Protein AF-A0A950MIW8-F1 (afdb_monomer_lite)

Radius of gyration: 15.15 Å; chains: 1; bounding box: 34×32×38 Å

Structure (mmCIF, N/CA/C/O backbone):
data_AF-A0A950MIW8-F1
#
_entry.id   AF-A0A950MIW8-F1
#
loop_
_atom_site.group_PDB
_atom_site.id
_atom_site.type_symbol
_atom_site.label_atom_id
_atom_site.label_alt_id
_atom_site.label_comp_id
_atom_site.label_asym_id
_atom_site.label_entity_id
_atom_site.label_seq_id
_atom_site.pdbx_PDB_ins_code
_atom_site.Cartn_x
_atom_site.Cartn_y
_atom_site.Cartn_z
_atom_site.occupancy
_atom_site.B_iso_or_equiv
_atom_site.auth_seq_id
_atom_site.auth_comp_id
_atom_site.auth_asym_id
_atom_site.auth_atom_id
_atom_site.pdbx_PDB_model_num
ATOM 1 N N . THR A 1 1 ? 3.372 21.396 6.257 1.00 42.59 1 THR A N 1
ATOM 2 C CA . THR A 1 1 ? 4.643 20.823 5.762 1.00 42.59 1 THR A CA 1
ATOM 3 C C . THR A 1 1 ? 4.367 19.467 5.126 1.00 42.59 1 THR A C 1
ATOM 5 O O . THR A 1 1 ? 4.378 18.467 5.816 1.00 42.59 1 THR A O 1
ATOM 8 N N . MET A 1 2 ? 4.039 19.420 3.826 1.00 49.50 2 MET A N 1
ATOM 9 C CA . MET A 1 2 ? 3.682 18.166 3.118 1.00 49.50 2 MET A CA 1
ATOM 10 C C . MET A 1 2 ? 4.708 17.732 2.054 1.00 49.50 2 MET A C 1
ATOM 12 O O . MET A 1 2 ? 4.543 16.683 1.436 1.00 49.50 2 MET A O 1
ATOM 16 N N . SER A 1 3 ? 5.762 18.521 1.825 1.00 55.62 3 SER A N 1
ATOM 17 C CA . SER A 1 3 ? 6.737 18.254 0.756 1.00 55.62 3 SER A CA 1
ATOM 18 C C . SER A 1 3 ? 7.858 17.297 1.188 1.00 55.62 3 SER A C 1
ATOM 20 O O . SER A 1 3 ? 8.275 16.464 0.394 1.00 55.62 3 SER A O 1
ATOM 22 N N . GLY A 1 4 ? 8.308 17.364 2.448 1.00 52.12 4 GLY A N 1
ATOM 23 C CA . GLY A 1 4 ? 9.402 16.521 2.959 1.00 52.12 4 GLY A CA 1
ATOM 24 C C . GLY A 1 4 ? 9.003 15.066 3.243 1.00 52.12 4 GLY A C 1
ATOM 25 O O . GLY A 1 4 ? 9.735 14.149 2.889 1.00 52.12 4 GLY A O 1
ATOM 26 N N . GLU A 1 5 ? 7.816 14.831 3.815 1.00 56.12 5 GLU A N 1
ATOM 27 C CA . GLU A 1 5 ? 7.322 13.468 4.093 1.00 56.12 5 GLU A CA 1
ATOM 28 C C . GLU A 1 5 ? 7.014 12.677 2.817 1.00 56.12 5 GLU A C 1
ATOM 30 O O . GLU A 1 5 ? 7.308 11.485 2.747 1.00 56.12 5 GLU A O 1
ATOM 35 N N . ARG A 1 6 ? 6.479 13.338 1.778 1.00 57.94 6 ARG A N 1
ATOM 36 C CA . ARG A 1 6 ? 6.239 12.703 0.472 1.00 57.94 6 ARG A CA 1
ATOM 37 C C . ARG A 1 6 ? 7.533 12.233 -0.189 1.00 57.94 6 ARG A C 1
ATOM 39 O O . ARG A 1 6 ? 7.533 11.163 -0.784 1.00 57.94 6 ARG A O 1
ATOM 46 N N . ALA A 1 7 ? 8.619 12.996 -0.061 1.00 58.25 7 ALA A N 1
ATOM 47 C CA . ALA A 1 7 ? 9.913 12.621 -0.625 1.00 58.25 7 ALA A CA 1
ATOM 48 C C . ALA A 1 7 ? 10.476 11.346 0.034 1.00 58.25 7 ALA A C 1
ATOM 50 O O . ALA A 1 7 ? 10.856 10.413 -0.668 1.00 58.25 7 ALA A O 1
ATOM 51 N N . LEU A 1 8 ? 10.430 11.254 1.370 1.00 62.06 8 LEU A N 1
ATOM 52 C CA . LEU A 1 8 ? 10.893 10.070 2.112 1.00 62.06 8 LEU A CA 1
ATOM 53 C C . LEU A 1 8 ? 10.014 8.832 1.876 1.00 62.06 8 LEU A C 1
ATOM 55 O O . LEU A 1 8 ? 10.515 7.709 1.813 1.00 62.06 8 LEU A O 1
ATOM 59 N N . ALA A 1 9 ? 8.697 9.016 1.751 1.00 69.38 9 ALA A N 1
ATOM 60 C CA . ALA A 1 9 ? 7.787 7.931 1.394 1.00 69.38 9 ALA A CA 1
ATOM 61 C C . ALA A 1 9 ? 8.027 7.445 -0.046 1.00 69.38 9 ALA A C 1
ATOM 63 O O . ALA A 1 9 ? 7.995 6.240 -0.293 1.00 69.38 9 ALA A O 1
ATOM 64 N N . SER A 1 10 ? 8.327 8.362 -0.973 1.00 72.38 10 SER A N 1
ATOM 65 C CA . SER A 1 10 ? 8.651 8.030 -2.365 1.00 72.38 10 SER A CA 1
ATOM 66 C C . SER A 1 10 ? 9.895 7.153 -2.460 1.00 72.38 10 SER A C 1
ATOM 68 O O . SER A 1 10 ? 9.852 6.119 -3.118 1.00 72.38 10 SER A O 1
ATOM 70 N N . GLU A 1 11 ? 10.964 7.502 -1.740 1.00 81.44 11 GLU A N 1
ATOM 71 C CA . GLU A 1 11 ? 12.222 6.748 -1.774 1.00 81.44 11 GLU A CA 1
ATOM 72 C C . GLU A 1 11 ? 12.051 5.304 -1.275 1.00 81.44 11 GLU A C 1
ATOM 74 O O . GLU A 1 11 ? 12.553 4.358 -1.884 1.00 81.44 11 GLU A O 1
ATOM 79 N N . LYS A 1 12 ? 11.270 5.103 -0.206 1.00 84.38 12 LYS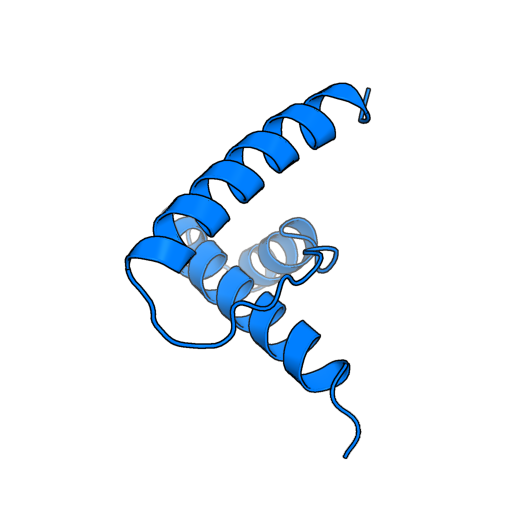 A N 1
ATOM 80 C CA . LYS A 1 12 ? 10.940 3.757 0.291 1.00 84.38 12 LYS A CA 1
ATOM 81 C C . LYS A 1 12 ? 10.149 2.940 -0.728 1.00 84.38 12 LYS A C 1
ATOM 83 O O . LYS A 1 12 ? 10.397 1.744 -0.872 1.00 84.38 12 LYS A O 1
ATOM 88 N N . ILE A 1 13 ? 9.206 3.570 -1.432 1.00 84.12 13 ILE A N 1
ATOM 89 C CA . ILE A 1 13 ? 8.443 2.902 -2.492 1.00 84.12 13 ILE A CA 1
ATOM 90 C C . ILE A 1 13 ? 9.368 2.535 -3.655 1.00 84.12 13 ILE A C 1
ATOM 92 O O . ILE A 1 13 ? 9.267 1.425 -4.169 1.00 84.12 13 ILE A O 1
ATOM 96 N N . ASP A 1 14 ? 10.288 3.416 -4.048 1.00 87.12 14 ASP A N 1
ATOM 97 C CA . ASP A 1 14 ? 11.235 3.142 -5.132 1.00 87.12 14 ASP A CA 1
ATOM 98 C C . ASP A 1 14 ? 12.144 1.947 -4.798 1.00 87.12 14 ASP A C 1
ATOM 100 O O . ASP A 1 14 ? 12.317 1.047 -5.622 1.00 87.12 14 ASP A O 1
ATOM 104 N N . GLN A 1 15 ? 12.651 1.873 -3.563 1.00 90.62 15 GLN A N 1
ATOM 105 C CA . GLN A 1 15 ? 13.423 0.722 -3.080 1.00 90.62 15 GLN A CA 1
ATOM 106 C C . GLN A 1 15 ? 12.594 -0.570 -3.075 1.00 90.62 15 GLN A C 1
ATOM 108 O O . GLN A 1 15 ? 13.087 -1.624 -3.482 1.00 90.62 15 GLN A O 1
ATOM 113 N N . PHE A 1 16 ? 11.330 -0.496 -2.652 1.00 89.56 16 PHE A N 1
ATOM 114 C CA . PHE A 1 16 ? 10.430 -1.647 -2.658 1.00 89.56 16 PHE A CA 1
ATOM 115 C C . PHE A 1 16 ? 10.143 -2.144 -4.079 1.00 89.56 16 PHE A C 1
ATOM 117 O O . PHE A 1 16 ? 10.236 -3.342 -4.335 1.00 89.56 16 PHE A O 1
ATOM 124 N N . VAL A 1 17 ? 9.875 -1.237 -5.023 1.00 90.00 17 VAL A N 1
ATOM 125 C CA . VAL A 1 17 ? 9.684 -1.572 -6.442 1.00 90.00 17 VAL A CA 1
ATOM 126 C C . VAL A 1 17 ? 10.945 -2.211 -7.020 1.00 90.00 17 VAL A C 1
ATOM 128 O O . VAL A 1 17 ? 10.848 -3.223 -7.708 1.00 90.00 17 VAL A O 1
ATOM 1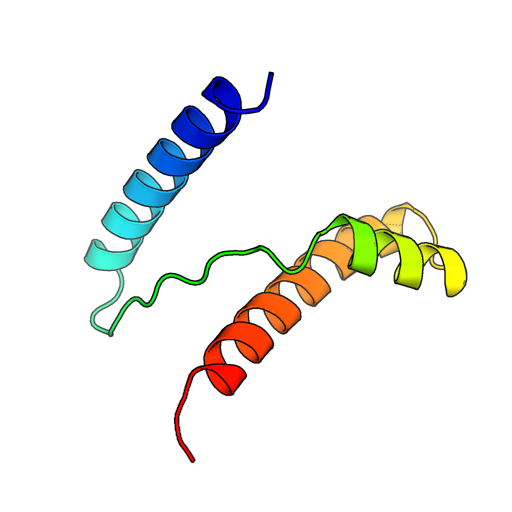31 N N . ALA A 1 18 ? 12.130 -1.679 -6.704 1.00 91.00 18 ALA A N 1
ATOM 132 C CA . ALA A 1 18 ? 13.396 -2.253 -7.155 1.00 91.00 18 ALA A CA 1
ATOM 133 C C . ALA A 1 18 ? 13.639 -3.662 -6.593 1.00 91.00 18 ALA A C 1
ATOM 135 O O . ALA A 1 18 ? 14.198 -4.511 -7.286 1.00 91.00 18 ALA A O 1
ATOM 136 N N . HIS A 1 19 ? 13.228 -3.925 -5.351 1.00 93.50 19 HIS A N 1
ATOM 137 C CA . HIS A 1 19 ? 13.288 -5.263 -4.768 1.00 93.50 19 HIS A CA 1
ATOM 138 C C . HIS A 1 19 ? 12.282 -6.212 -5.434 1.00 93.50 19 HIS A C 1
ATOM 140 O O . HIS A 1 19 ? 12.654 -7.314 -5.831 1.00 93.50 19 HIS A O 1
ATOM 146 N N . LEU A 1 20 ? 11.038 -5.762 -5.620 1.00 91.81 20 LEU A N 1
ATOM 147 C CA . LEU A 1 20 ? 9.974 -6.536 -6.257 1.00 91.81 20 LEU A CA 1
ATOM 148 C C . LEU A 1 20 ? 10.339 -6.915 -7.697 1.00 91.81 20 LEU A C 1
ATOM 150 O O . LEU A 1 20 ? 10.179 -8.067 -8.076 1.00 91.81 20 LEU A O 1
ATOM 154 N N . ALA A 1 21 ? 10.918 -5.986 -8.460 1.00 90.31 21 ALA A N 1
ATOM 155 C CA . ALA A 1 21 ? 11.359 -6.210 -9.838 1.00 90.31 21 ALA A CA 1
ATOM 156 C C . ALA A 1 21 ? 12.451 -7.282 -9.973 1.00 90.31 21 ALA A C 1
ATOM 158 O O . ALA A 1 21 ? 12.609 -7.860 -11.040 1.00 90.31 21 ALA A O 1
ATOM 159 N N . ARG A 1 22 ? 13.218 -7.557 -8.909 1.00 93.44 22 ARG A N 1
ATOM 160 C CA . ARG A 1 22 ? 14.211 -8.647 -8.904 1.00 93.44 22 ARG A CA 1
ATOM 161 C C . ARG A 1 22 ? 13.595 -10.012 -8.607 1.00 93.44 22 ARG A C 1
ATOM 163 O O . ARG A 1 22 ? 14.234 -11.021 -8.875 1.00 93.44 22 ARG A O 1
ATOM 170 N N . ALA A 1 23 ? 12.416 -10.037 -7.992 1.00 93.38 23 ALA A N 1
ATOM 171 C CA . ALA A 1 23 ? 11.750 -11.248 -7.520 1.00 93.38 23 ALA A CA 1
ATOM 172 C C . ALA A 1 23 ? 10.498 -11.609 -8.337 1.00 93.38 23 ALA A C 1
ATOM 174 O O . ALA A 1 23 ? 9.891 -12.651 -8.093 1.00 93.38 23 ALA A O 1
ATOM 175 N N . PHE A 1 24 ? 10.084 -10.747 -9.267 1.00 92.75 24 PHE A N 1
ATOM 176 C CA . PHE A 1 24 ? 8.859 -10.885 -10.039 1.00 92.75 24 PHE A CA 1
ATOM 177 C C . PHE A 1 24 ? 9.115 -10.560 -11.511 1.00 92.75 24 PHE A C 1
ATOM 179 O O . PHE A 1 24 ? 9.487 -9.438 -11.841 1.00 92.75 24 PHE A O 1
ATOM 186 N N . ASP A 1 25 ? 8.850 -11.526 -12.390 1.00 91.31 25 ASP A N 1
ATOM 187 C CA . ASP A 1 25 ? 9.101 -11.418 -13.836 1.00 91.31 25 ASP A CA 1
ATOM 188 C C . ASP A 1 25 ? 7.962 -10.731 -14.620 1.00 91.31 25 ASP A C 1
ATOM 190 O O . ASP A 1 25 ? 7.983 -10.675 -15.850 1.00 91.31 25 ASP A O 1
ATOM 194 N N . GLY A 1 26 ? 6.929 -10.235 -13.934 1.00 89.81 26 GLY A N 1
ATOM 195 C CA . GLY A 1 26 ? 5.779 -9.579 -14.557 1.00 89.81 26 GLY A CA 1
ATOM 196 C C . GLY A 1 26 ? 5.863 -8.052 -14.572 1.00 89.81 26 GLY A C 1
ATOM 197 O O . GLY A 1 26 ? 6.775 -7.427 -14.031 1.00 89.81 26 GLY A O 1
ATOM 198 N N . THR A 1 27 ? 4.857 -7.420 -15.176 1.00 89.25 27 THR A N 1
ATOM 199 C CA . THR A 1 27 ? 4.746 -5.957 -15.202 1.00 89.25 27 THR A CA 1
ATOM 200 C C . THR A 1 27 ? 4.408 -5.414 -13.816 1.00 89.25 27 THR A C 1
ATOM 202 O O . THR A 1 27 ? 3.428 -5.825 -13.198 1.00 89.25 27 THR A O 1
ATOM 205 N N . ILE A 1 28 ? 5.201 -4.451 -13.345 1.00 89.81 28 ILE A N 1
ATOM 206 C CA . ILE A 1 28 ? 4.933 -3.712 -12.110 1.00 89.81 28 ILE A CA 1
ATOM 207 C C . ILE A 1 28 ? 4.326 -2.361 -12.481 1.00 89.81 28 ILE A C 1
ATOM 209 O O . ILE A 1 28 ? 4.993 -1.514 -13.074 1.00 89.81 28 ILE A O 1
ATOM 213 N N . GLU A 1 29 ? 3.067 -2.147 -12.107 1.00 87.25 29 GLU A N 1
ATOM 214 C CA . GLU A 1 29 ? 2.371 -0.877 -12.310 1.00 87.25 29 GLU A CA 1
ATOM 215 C C . GLU A 1 29 ? 2.258 -0.091 -11.002 1.00 87.25 29 GLU A C 1
ATOM 217 O O . GLU A 1 29 ? 1.910 -0.631 -9.951 1.00 87.25 29 GLU A O 1
ATOM 222 N N . ARG A 1 30 ? 2.549 1.214 -11.061 1.00 84.25 30 ARG A N 1
ATOM 223 C CA . ARG A 1 30 ? 2.455 2.114 -9.906 1.00 84.25 30 ARG A CA 1
ATOM 224 C C . ARG A 1 30 ? 1.126 2.858 -9.934 1.00 84.25 30 ARG A C 1
ATOM 226 O O . ARG A 1 30 ? 0.776 3.501 -10.924 1.00 84.25 30 ARG A O 1
ATOM 233 N N . VAL A 1 31 ? 0.415 2.819 -8.815 1.00 77.19 31 VAL A N 1
ATOM 234 C CA . VAL A 1 31 ? -0.863 3.508 -8.630 1.00 77.19 31 VAL A CA 1
ATOM 235 C C . VAL A 1 31 ? -0.684 4.594 -7.574 1.00 77.19 31 VAL A C 1
ATOM 237 O O . VAL A 1 31 ? -0.124 4.353 -6.512 1.00 77.19 31 VAL A O 1
ATOM 240 N N . ASP A 1 32 ? -1.137 5.808 -7.883 1.00 72.44 32 ASP A N 1
ATOM 241 C CA . ASP A 1 32 ? -1.127 6.927 -6.934 1.00 72.44 32 ASP A CA 1
ATOM 242 C C . ASP A 1 32 ? -2.290 6.747 -5.942 1.00 72.44 32 ASP A C 1
ATOM 244 O O . ASP A 1 32 ? -3.456 6.846 -6.339 1.00 72.44 32 ASP A O 1
ATOM 248 N N . GLU A 1 33 ? -1.976 6.457 -4.674 1.00 61.69 33 GLU A N 1
ATOM 249 C CA . GLU A 1 33 ? -2.924 6.315 -3.558 1.00 61.69 33 GLU A CA 1
ATOM 250 C C . GLU A 1 33 ? -3.531 7.674 -3.156 1.00 61.69 33 GLU A C 1
ATOM 252 O O . GLU A 1 33 ? -3.348 8.189 -2.053 1.00 61.69 33 GLU A O 1
ATOM 257 N N . ARG A 1 34 ? -4.292 8.302 -4.055 1.00 59.75 34 ARG A N 1
ATOM 258 C CA . ARG A 1 34 ? -5.110 9.481 -3.702 1.00 59.75 34 ARG A CA 1
ATOM 259 C C . ARG A 1 34 ? -6.456 9.105 -3.095 1.00 59.75 34 ARG A C 1
ATOM 261 O O . ARG A 1 34 ? -7.148 9.970 -2.561 1.00 59.75 34 ARG A O 1
ATOM 268 N N . LEU A 1 35 ? -6.826 7.827 -3.145 1.00 55.28 35 LEU A N 1
ATOM 269 C CA . LEU A 1 35 ? -8.012 7.294 -2.483 1.00 55.28 35 LEU A CA 1
ATOM 270 C C . LEU A 1 35 ? -7.698 7.088 -1.002 1.00 55.28 35 LEU A C 1
ATOM 272 O O . LEU A 1 35 ? -7.241 6.055 -0.536 1.00 55.28 35 LEU A O 1
ATOM 276 N N . THR A 1 36 ? -7.871 8.198 -0.294 1.00 61.66 36 THR A N 1
ATOM 277 C CA . THR A 1 36 ? -7.396 8.464 1.057 1.00 61.66 36 THR A CA 1
ATOM 278 C C . THR A 1 36 ? -7.732 7.359 2.063 1.00 61.66 36 THR A C 1
ATOM 280 O O . THR A 1 36 ? -8.900 7.031 2.282 1.00 61.66 36 THR A O 1
ATOM 283 N N . THR A 1 37 ? -6.717 6.900 2.798 1.00 63.06 37 THR A N 1
ATOM 284 C CA . THR A 1 37 ? -6.853 6.140 4.055 1.00 63.06 37 THR A CA 1
ATOM 285 C C . THR A 1 37 ? -7.903 6.765 4.985 1.00 63.06 37 THR A C 1
ATOM 287 O O . THR A 1 37 ? -8.620 6.061 5.691 1.00 63.06 37 THR A O 1
ATOM 290 N N . ALA A 1 38 ? -8.055 8.094 4.932 1.00 68.38 38 ALA A N 1
ATOM 291 C CA . ALA A 1 38 ? -9.062 8.855 5.664 1.00 68.38 38 ALA A CA 1
ATOM 292 C C . ALA A 1 38 ? -10.516 8.478 5.309 1.00 68.38 38 ALA A C 1
ATOM 294 O O . ALA A 1 38 ? -11.343 8.345 6.214 1.00 68.38 38 ALA A O 1
ATOM 295 N N . ALA A 1 39 ? -10.842 8.270 4.028 1.00 68.69 39 ALA A N 1
ATOM 296 C CA . ALA A 1 39 ? -12.180 7.852 3.600 1.00 68.69 39 ALA A CA 1
ATOM 297 C C . ALA A 1 39 ? -12.505 6.427 4.080 1.00 68.69 39 ALA A C 1
ATOM 299 O O . ALA A 1 39 ? -13.579 6.196 4.640 1.00 68.69 39 ALA A O 1
ATOM 300 N N . ALA A 1 40 ? -11.545 5.503 3.963 1.00 67.06 40 ALA A N 1
ATOM 301 C CA . ALA A 1 40 ? -11.676 4.136 4.471 1.00 67.06 40 ALA A CA 1
ATOM 302 C C . ALA A 1 40 ? -11.843 4.107 6.003 1.00 67.06 40 ALA A C 1
ATOM 304 O O . ALA A 1 40 ? -12.712 3.411 6.530 1.00 67.06 40 ALA A O 1
ATOM 305 N N . GLN A 1 41 ? -11.076 4.924 6.735 1.00 67.88 41 GLN A N 1
ATOM 306 C CA . GLN A 1 41 ? -11.226 5.062 8.187 1.00 67.88 41 GLN A CA 1
ATOM 307 C C . GLN A 1 41 ? -12.608 5.590 8.579 1.00 67.88 41 GLN A C 1
ATOM 309 O O . GLN A 1 41 ? -13.201 5.082 9.531 1.00 67.88 41 GLN A O 1
ATOM 314 N N . LYS A 1 42 ? -13.130 6.588 7.856 1.00 73.56 42 LYS A N 1
ATOM 315 C CA . LYS A 1 42 ? -14.449 7.176 8.125 1.00 73.56 42 LYS A CA 1
ATOM 316 C C . LYS A 1 42 ? -15.578 6.164 7.900 1.00 73.56 42 LYS A C 1
ATOM 318 O O . LYS A 1 42 ? -16.464 6.066 8.747 1.00 73.56 42 LYS A O 1
ATOM 323 N N . ALA A 1 43 ? -15.510 5.372 6.829 1.00 71.69 43 ALA A N 1
ATOM 324 C CA . ALA A 1 43 ? -16.474 4.302 6.558 1.00 71.69 43 ALA A CA 1
ATOM 325 C C . ALA A 1 43 ? -16.458 3.216 7.651 1.00 71.69 43 ALA A C 1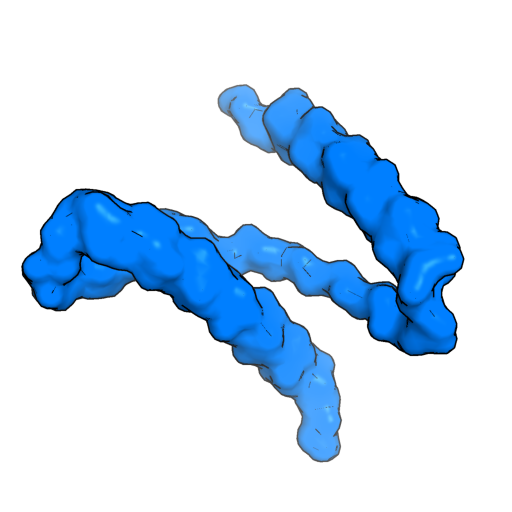
ATOM 327 O O . ALA A 1 43 ? -17.507 2.804 8.141 1.00 71.69 43 ALA A O 1
ATOM 328 N N . LEU A 1 44 ? -15.268 2.808 8.104 1.00 69.38 44 LEU A N 1
ATOM 329 C CA . LEU A 1 44 ? -15.118 1.790 9.147 1.00 69.38 44 LEU A CA 1
ATOM 330 C C . LEU A 1 44 ? -15.555 2.249 10.542 1.00 69.38 44 LEU A C 1
ATOM 332 O O . LEU A 1 44 ? -15.998 1.427 11.342 1.00 69.38 44 LEU A O 1
ATOM 336 N N . ILE A 1 45 ? -15.410 3.540 10.852 1.00 74.12 45 ILE A N 1
ATOM 337 C CA . ILE A 1 45 ? -15.949 4.127 12.087 1.00 74.12 45 ILE A CA 1
ATOM 338 C C . ILE A 1 45 ? -17.481 4.137 12.034 1.00 74.12 45 ILE A C 1
ATOM 340 O O . ILE A 1 45 ? -18.112 3.766 13.017 1.00 74.12 45 ILE A O 1
ATOM 344 N N . GLY A 1 46 ? -18.073 4.498 10.889 1.00 75.00 46 GLY A N 1
ATOM 345 C CA . GLY A 1 46 ? -19.529 4.485 10.700 1.00 75.00 46 GLY A CA 1
ATOM 346 C C . GLY A 1 46 ? -20.161 3.089 10.770 1.00 75.00 46 GLY A C 1
ATOM 347 O O . GLY A 1 46 ? -21.329 2.972 11.116 1.00 75.00 46 GLY A O 1
ATOM 348 N N . ALA A 1 47 ? -19.388 2.036 10.491 1.00 77.81 47 ALA A N 1
ATOM 349 C CA . ALA A 1 47 ? -19.818 0.638 10.569 1.00 77.81 47 ALA A CA 1
ATOM 350 C C . ALA A 1 47 ? -19.584 -0.026 11.950 1.00 77.81 47 ALA A C 1
ATOM 352 O O . ALA A 1 47 ? -19.628 -1.251 12.047 1.00 77.81 47 ALA A O 1
ATOM 353 N N . ASP A 1 48 ? -19.272 0.757 12.993 1.00 75.12 48 ASP A N 1
ATOM 354 C CA . ASP A 1 48 ? -19.008 0.321 14.381 1.00 75.12 48 ASP A CA 1
ATOM 355 C C . ASP A 1 48 ? -17.991 -0.834 14.519 1.00 75.12 48 ASP A C 1
ATOM 357 O O . ASP A 1 48 ? -18.043 -1.705 15.391 1.00 75.12 48 ASP A O 1
ATOM 361 N N . VAL A 1 49 ? -17.005 -0.863 13.619 1.00 75.88 49 VAL A N 1
ATOM 362 C CA . VAL A 1 49 ? -15.946 -1.873 13.647 1.00 75.88 49 VAL A CA 1
ATOM 363 C C . VAL A 1 49 ? -14.979 -1.526 14.774 1.00 75.88 49 VAL A C 1
ATOM 365 O O . VAL A 1 49 ? -14.451 -0.417 14.812 1.00 75.88 49 VAL A O 1
ATOM 368 N N . SER A 1 50 ? -14.677 -2.465 15.675 1.00 79.62 50 SER A N 1
ATOM 369 C CA . SER A 1 50 ? -13.733 -2.231 16.780 1.00 79.62 50 SER A CA 1
ATOM 370 C C . SER A 1 50 ? -12.350 -1.785 16.284 1.00 79.62 50 SER A C 1
ATOM 372 O O . SER A 1 50 ? -11.891 -2.208 15.225 1.00 79.62 50 SER A O 1
ATOM 374 N N . ARG A 1 51 ? -11.627 -0.956 17.050 1.00 74.62 51 ARG A N 1
ATOM 375 C CA . ARG A 1 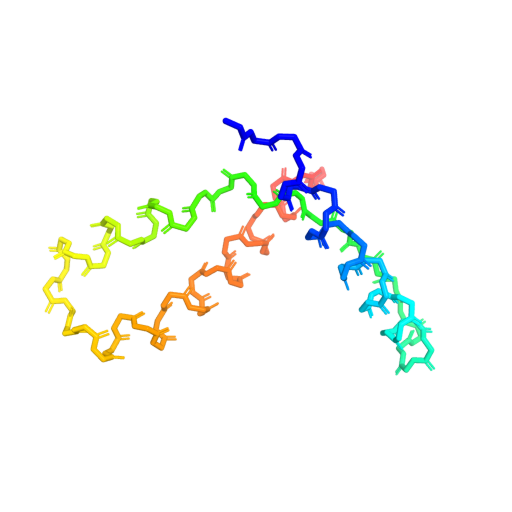51 ? -10.319 -0.392 16.638 1.00 74.62 51 ARG A CA 1
ATOM 376 C C . ARG A 1 51 ? -9.305 -1.453 16.191 1.00 74.62 51 ARG A C 1
ATOM 378 O O . ARG A 1 51 ? -8.593 -1.235 15.214 1.00 74.62 51 ARG A O 1
ATOM 385 N N . ALA A 1 52 ? -9.273 -2.595 16.878 1.00 76.88 52 ALA A N 1
ATOM 386 C CA . ALA A 1 52 ? -8.413 -3.724 16.529 1.00 76.88 52 ALA A CA 1
ATOM 387 C C . ALA A 1 52 ? -8.784 -4.323 15.161 1.00 76.88 52 ALA A C 1
ATOM 389 O O . ALA A 1 52 ? -7.914 -4.566 14.327 1.00 76.88 52 ALA A O 1
ATOM 390 N N . LYS A 1 53 ? -10.085 -4.488 14.898 1.00 73.75 53 LYS A N 1
ATOM 391 C CA . LYS A 1 53 ? -10.598 -4.999 13.625 1.00 73.75 53 LYS A CA 1
ATOM 392 C C . LYS A 1 53 ? -10.460 -3.963 12.504 1.00 73.75 53 LYS A C 1
ATOM 394 O O . LYS A 1 53 ? -10.131 -4.341 11.387 1.00 73.75 53 LYS A O 1
ATOM 399 N N . ARG A 1 54 ? -10.567 -2.661 12.805 1.00 73.19 54 ARG A N 1
ATOM 400 C CA . ARG A 1 54 ? -10.294 -1.575 11.847 1.00 73.19 54 ARG A CA 1
ATOM 401 C C . ARG A 1 54 ? -8.869 -1.632 11.328 1.00 73.19 54 ARG A C 1
ATOM 403 O O . ARG A 1 54 ? -8.701 -1.560 10.125 1.00 73.19 54 ARG A O 1
ATOM 410 N N . LYS A 1 55 ? -7.859 -1.826 12.186 1.00 71.81 55 LYS A N 1
ATOM 411 C CA . LYS A 1 55 ? -6.461 -1.916 11.725 1.00 71.81 55 LYS A CA 1
ATOM 412 C C . LYS A 1 55 ? -6.274 -3.036 10.692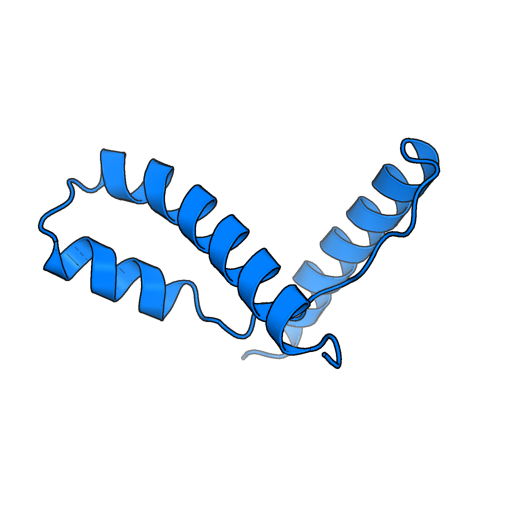 1.00 71.81 55 LYS A C 1
ATOM 414 O O . LYS A 1 55 ? -5.647 -2.810 9.673 1.00 71.81 55 LYS A O 1
ATOM 419 N N . LYS A 1 56 ? -6.887 -4.202 10.922 1.00 73.94 56 LYS A N 1
ATOM 420 C CA . LYS A 1 56 ? -6.831 -5.337 9.986 1.00 73.94 56 LYS A CA 1
ATOM 421 C C . LYS A 1 56 ? -7.589 -5.076 8.678 1.00 73.94 56 LYS A C 1
ATOM 423 O O . LYS A 1 56 ? -7.139 -5.491 7.619 1.00 73.94 56 LYS A O 1
ATOM 428 N N . VAL A 1 57 ? -8.749 -4.426 8.758 1.00 77.06 57 VAL A N 1
ATOM 429 C CA . VAL A 1 57 ? -9.611 -4.182 7.592 1.00 77.06 57 VAL A CA 1
ATOM 430 C C . VAL A 1 57 ? -9.125 -2.987 6.764 1.00 77.06 57 VAL A C 1
ATOM 432 O O . VAL A 1 57 ? -9.293 -2.997 5.553 1.00 77.06 57 VAL A O 1
ATOM 435 N N . VAL A 1 58 ? -8.478 -1.988 7.374 1.00 74.31 58 VAL A N 1
ATOM 436 C CA . VAL A 1 58 ? -7.911 -0.823 6.668 1.00 74.31 58 VAL A CA 1
ATOM 437 C C . VAL A 1 58 ? -6.897 -1.257 5.613 1.00 74.31 58 VAL A C 1
ATOM 439 O O . VAL A 1 58 ? -7.001 -0.793 4.484 1.00 74.31 58 VAL A O 1
ATOM 442 N N . ASP A 1 59 ? -5.983 -2.173 5.942 1.00 74.38 59 ASP A N 1
ATOM 443 C CA . ASP A 1 59 ? -4.964 -2.640 4.989 1.00 74.38 59 ASP A CA 1
ATOM 444 C C . ASP A 1 59 ? -5.603 -3.363 3.790 1.00 74.38 59 ASP A C 1
ATOM 446 O O . ASP A 1 59 ? -5.206 -3.174 2.642 1.00 74.38 59 ASP A O 1
ATOM 450 N N . GLN A 1 60 ? -6.655 -4.148 4.042 1.00 78.00 60 GLN A N 1
ATOM 451 C CA . GLN A 1 60 ? -7.411 -4.825 2.985 1.00 78.00 60 GLN A CA 1
ATOM 452 C C . GLN A 1 60 ? -8.192 -3.833 2.116 1.00 78.00 60 GLN A C 1
ATOM 454 O O . GLN A 1 60 ? -8.192 -3.959 0.895 1.00 78.00 60 GLN A O 1
ATOM 459 N N . LEU A 1 61 ? -8.832 -2.832 2.725 1.00 77.81 61 LEU A N 1
ATOM 460 C CA . LEU A 1 61 ? -9.546 -1.785 1.993 1.00 77.81 61 LEU A CA 1
ATOM 461 C C . LEU A 1 61 ? -8.597 -0.924 1.159 1.00 77.81 61 LEU A C 1
ATOM 463 O O . LEU A 1 61 ? -8.958 -0.541 0.051 1.00 77.81 61 LEU A O 1
ATOM 467 N N . ALA A 1 62 ? -7.392 -0.646 1.662 1.00 76.06 62 ALA A N 1
ATOM 468 C CA . ALA A 1 62 ? -6.362 0.045 0.897 1.00 76.06 62 ALA A CA 1
ATOM 469 C C . ALA A 1 62 ? -5.988 -0.766 -0.352 1.00 76.06 62 ALA A C 1
ATOM 471 O O . ALA A 1 62 ? -6.038 -0.233 -1.456 1.00 76.06 62 ALA A O 1
ATOM 472 N N . ALA A 1 63 ? -5.736 -2.073 -0.208 1.00 80.75 63 ALA A N 1
ATOM 473 C CA . ALA A 1 63 ? -5.441 -2.948 -1.344 1.00 80.75 63 ALA A CA 1
ATOM 474 C C . ALA A 1 63 ? -6.579 -2.988 -2.383 1.00 80.75 63 ALA A C 1
ATOM 476 O O . ALA A 1 63 ? -6.320 -2.912 -3.585 1.00 80.75 63 ALA A O 1
ATOM 477 N N . VAL A 1 64 ? -7.839 -3.054 -1.935 1.00 83.38 64 VAL A N 1
ATOM 478 C CA . VAL A 1 64 ? -9.010 -2.977 -2.827 1.00 83.38 64 VAL A CA 1
ATOM 479 C C . VAL A 1 64 ? -9.058 -1.628 -3.545 1.00 83.38 64 VAL A C 1
ATOM 481 O O . VAL A 1 64 ? -9.197 -1.599 -4.763 1.00 83.38 64 VAL A O 1
ATOM 484 N N . GLY A 1 65 ? -8.864 -0.520 -2.827 1.00 78.81 65 GLY A N 1
ATOM 485 C CA . GLY A 1 65 ? -8.862 0.819 -3.416 1.00 78.81 65 GLY A CA 1
ATOM 486 C C . GLY A 1 65 ? -7.759 1.018 -4.461 1.00 78.81 65 GLY A C 1
ATOM 487 O O . GLY A 1 65 ? -8.000 1.633 -5.502 1.00 78.81 65 GLY A O 1
ATOM 488 N N . ILE A 1 66 ? -6.563 0.459 -4.236 1.00 80.94 66 ILE A N 1
ATOM 489 C CA . ILE A 1 66 ? -5.471 0.445 -5.225 1.00 80.94 66 ILE A CA 1
ATOM 490 C C . ILE A 1 66 ? -5.918 -0.288 -6.496 1.00 80.94 66 ILE A C 1
ATOM 492 O O . ILE A 1 66 ? -5.755 0.239 -7.599 1.00 80.94 66 ILE A O 1
ATOM 496 N N . LEU A 1 67 ? -6.515 -1.476 -6.352 1.00 84.38 67 LEU A N 1
ATOM 497 C CA . LEU A 1 67 ? -6.981 -2.281 -7.481 1.00 84.38 67 LEU A CA 1
ATOM 498 C C . LEU A 1 67 ? -8.119 -1.598 -8.253 1.00 84.38 67 LEU A C 1
ATOM 500 O O . LEU A 1 67 ? -8.082 -1.550 -9.479 1.00 84.38 67 LEU A O 1
ATOM 504 N N . GLU A 1 68 ? -9.105 -1.030 -7.560 1.00 83.38 68 GLU A N 1
ATOM 505 C CA . GLU A 1 68 ? -10.203 -0.279 -8.181 1.00 83.38 68 GLU A CA 1
ATOM 506 C C . GLU A 1 68 ? -9.683 0.930 -8.961 1.00 83.38 68 GLU A C 1
ATOM 508 O O . GLU A 1 68 ? -10.096 1.167 -10.097 1.00 83.38 68 GLU A O 1
ATOM 513 N N . THR A 1 69 ? -8.720 1.660 -8.388 1.00 83.62 69 THR A N 1
ATOM 514 C CA 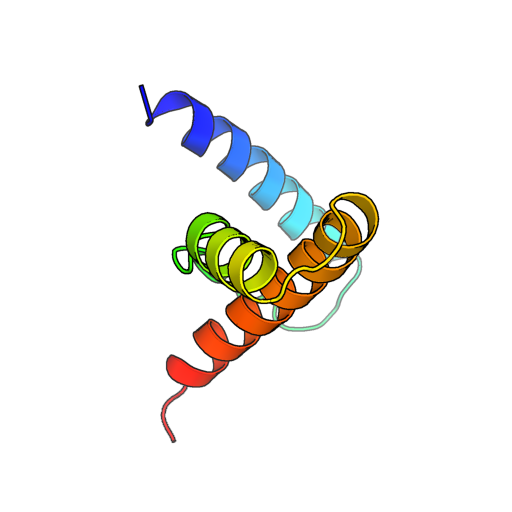. THR A 1 69 ? -8.061 2.787 -9.062 1.00 83.62 69 THR A CA 1
ATOM 515 C C . THR A 1 69 ? -7.368 2.338 -10.341 1.00 83.62 69 THR A C 1
ATOM 517 O O . THR A 1 69 ? -7.435 3.030 -11.357 1.00 83.62 69 THR A O 1
ATOM 520 N N . TRP A 1 70 ? -6.688 1.194 -10.297 1.00 85.69 70 TRP A N 1
ATOM 521 C CA . TRP A 1 70 ? -6.017 0.627 -11.458 1.00 85.69 70 TRP A CA 1
ATOM 522 C C . TRP A 1 70 ? -7.013 0.209 -12.547 1.00 85.69 70 TRP A C 1
ATOM 524 O O . TRP A 1 70 ? -6.876 0.625 -13.697 1.00 85.69 70 TRP A O 1
ATOM 534 N N . LEU A 1 71 ? -8.063 -0.531 -12.179 1.00 85.56 71 LEU A N 1
ATOM 535 C CA . LEU A 1 71 ? -9.113 -0.971 -13.103 1.00 85.56 71 LEU A CA 1
ATOM 536 C C . LEU A 1 71 ? -9.828 0.212 -13.767 1.00 85.56 71 LEU A C 1
ATOM 538 O O . LEU A 1 71 ? -10.085 0.168 -14.967 1.00 85.56 71 LEU A O 1
ATOM 542 N N . ALA A 1 72 ? -10.104 1.284 -13.018 1.00 83.44 72 ALA A N 1
ATOM 543 C CA . ALA A 1 72 ? -10.768 2.479 -13.537 1.00 83.44 72 ALA A CA 1
ATOM 544 C C . ALA A 1 72 ? -9.931 3.251 -14.574 1.00 83.44 72 ALA A C 1
ATOM 546 O O . ALA A 1 72 ? -10.492 3.962 -15.406 1.00 83.44 72 ALA A O 1
ATOM 547 N N . ARG A 1 73 ? -8.596 3.129 -14.538 1.00 83.12 73 ARG A N 1
ATOM 548 C CA . ARG A 1 73 ? -7.690 3.757 -15.519 1.00 83.12 73 ARG A CA 1
ATOM 549 C C . ARG A 1 73 ? -7.600 2.974 -16.827 1.00 83.12 73 ARG A C 1
ATOM 551 O O . ARG A 1 73 ? -7.116 3.514 -17.819 1.00 83.12 73 ARG A O 1
ATOM 558 N N . ARG A 1 74 ? -8.028 1.710 -16.833 1.00 79.44 74 ARG A N 1
ATOM 559 C CA . ARG A 1 74 ? -7.936 0.835 -17.999 1.00 79.44 74 ARG A CA 1
ATOM 560 C C . ARG A 1 74 ? -9.106 1.136 -18.951 1.00 79.44 74 ARG A C 1
ATOM 562 O O . ARG A 1 74 ? -10.256 1.099 -18.510 1.00 79.44 74 ARG A O 1
ATOM 569 N N . PRO A 1 75 ? -8.854 1.454 -20.234 1.00 66.12 75 PRO A N 1
ATOM 570 C CA . PRO A 1 75 ? -9.929 1.590 -21.211 1.00 66.12 75 PRO A CA 1
ATOM 571 C C . PRO A 1 75 ? -10.652 0.244 -21.371 1.00 66.12 75 PRO A C 1
ATOM 573 O O . PRO A 1 75 ? -10.016 -0.810 -21.296 1.00 66.12 75 PRO A O 1
ATOM 576 N N . ARG A 1 76 ? -11.981 0.299 -21.520 1.00 61.19 76 ARG A N 1
ATOM 577 C CA . ARG A 1 76 ? -12.826 -0.878 -21.769 1.00 61.19 76 ARG A CA 1
ATOM 578 C C . ARG A 1 76 ? -12.623 -1.430 -23.170 1.00 61.19 76 ARG A C 1
ATOM 580 O O . ARG A 1 76 ? -12.479 -0.601 -24.094 1.00 61.19 76 ARG A O 1
#

pLDDT: mean 76.03, std 11.71, range [42.59, 93.5]

Secondary structure (DSSP, 8-state):
--HHHHHHHHHHHHHHHHHHHHH--S--------S-HHHHHHHHHHTT--HHHHHHHHHHHHHHHHHHHHHHHS--

Foldseek 3Di:
DPPVVVVVVVVVVVVVVVVVVVVDPDDDDDADQPVDLVVLLVVCVVVVPDPVRSVVVSVVVSVVVRVVRVVVPDDD

Sequence (76 aa):
TMSGERALASEKIDQFVAHLARAFDGTIERVDERLTTAAAQKALIGADVSRAKRKKVVDQLAAVGILETWLARRPR